Protein AF-A0A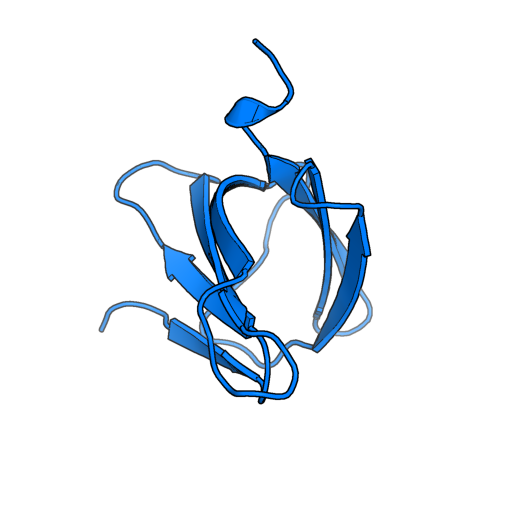661Z8L7-F1 (afdb_monomer)

Foldseek 3Di:
DWQWDDDPFKIWTDDPDPQKIWIWGADPVRHTQDTFIWGKPDPDDDSNADKDWDDDDSRQKTWIADPNDIIIIGGPVVVD

Secondary structure (DSSP, 8-state):
---EEEETTEEEEE-SSTTEEEEEEE-TTS-EEEEEEEEESSS---TTS--EEEEEETTTEEEEEETTEEEEEEEGGGG-

Solvent-accessible surface area (backbone atoms only — not comparable to full-atom values): 4738 Å² total; per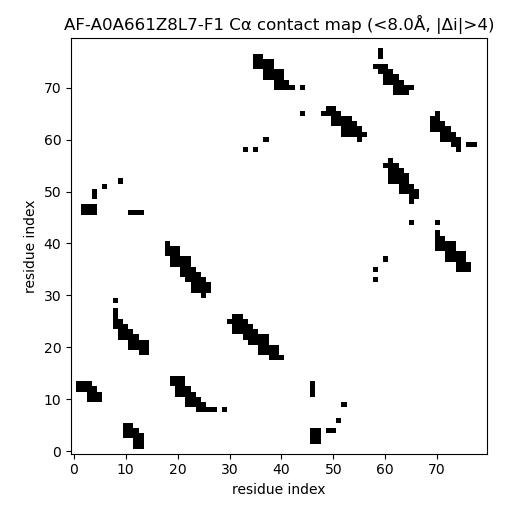-residue (Å²): 135,84,46,64,40,75,57,102,41,38,37,41,34,70,52,96,50,87,60,34,31,41,41,35,31,36,45,98,86,68,44,81,74,37,80,46,53,22,39,49,77,58,82,89,84,59,57,80,51,80,68,43,83,77,47,71,52,90,76,39,34,39,32,34,39,39,94,90,40,82,40,41,31,37,27,59,79,69,76,112

Nearest PDB structures (foldseek):
  3sb1-assembly1_A  TM=6.186E-01  e=1.785E+00  Thiobacillus denitrificans ATCC 25259
  7dru-assembly6_F  TM=3.624E-01  e=6.109E+00  Canis lu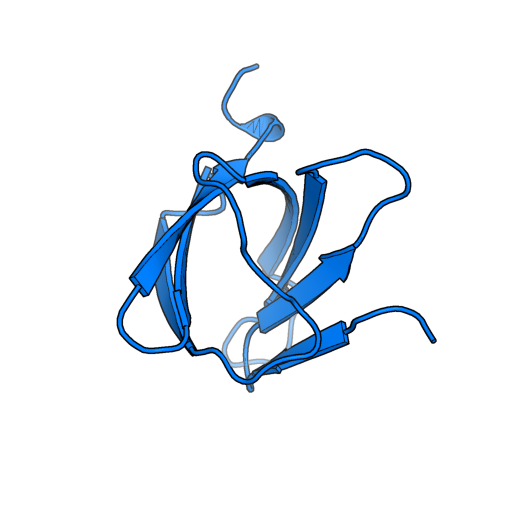pus familiaris
  8rza-assembly1_A-2  TM=3.408E-01  e=6.799E+00  Pyrococcus furiosus
  6szw-assembly1_A  TM=2.398E-01  e=9.371E+00  Homo sapiens

Mean predicted aligned error: 4.97 Å

Structure (mmCIF, N/CA/C/O backbone):
data_AF-A0A661Z8L7-F1
#
_entry.id   AF-A0A661Z8L7-F1
#
loop_
_atom_site.group_PDB
_atom_site.id
_atom_site.type_symbol
_atom_site.label_atom_id
_atom_site.label_alt_id
_atom_site.label_comp_id
_atom_site.label_asym_id
_atom_site.label_entity_id
_atom_site.label_seq_id
_atom_site.pdbx_PDB_ins_code
_atom_site.Cartn_x
_atom_site.Cartn_y
_atom_site.Cartn_z
_atom_site.occupancy
_atom_site.B_iso_or_equiv
_atom_site.auth_seq_id
_atom_site.auth_comp_id
_atom_site.auth_asym_id
_atom_site.auth_atom_id
_atom_site.pdbx_PDB_model_num
ATOM 1 N N . MET A 1 1 ? 1.220 -13.362 13.226 1.00 30.94 1 MET A N 1
ATOM 2 C CA . MET A 1 1 ? 1.499 -13.351 11.774 1.00 30.94 1 MET A CA 1
ATOM 3 C C . MET A 1 1 ? 1.418 -11.904 11.322 1.00 30.94 1 MET A C 1
ATOM 5 O O . MET A 1 1 ? 0.355 -11.310 11.447 1.00 30.94 1 MET A O 1
ATOM 9 N N . HIS A 1 2 ? 2.548 -11.304 10.942 1.00 42.78 2 HIS A N 1
ATOM 10 C CA . HIS A 1 2 ? 2.583 -9.930 10.441 1.00 42.78 2 HIS A CA 1
ATOM 11 C C . HIS A 1 2 ? 2.120 -9.935 8.987 1.00 42.78 2 HIS A C 1
ATOM 13 O O . HIS A 1 2 ? 2.588 -10.746 8.193 1.00 42.78 2 HIS A O 1
ATOM 19 N N . GLY A 1 3 ? 1.141 -9.090 8.676 1.00 54.41 3 GLY A N 1
ATOM 20 C CA . GLY A 1 3 ? 0.573 -8.995 7.343 1.00 54.41 3 GLY A CA 1
ATOM 21 C C . GLY A 1 3 ? 1.588 -8.394 6.378 1.00 54.41 3 GLY A C 1
ATOM 22 O O . GLY A 1 3 ? 2.025 -7.262 6.575 1.00 54.41 3 GLY A O 1
ATOM 23 N N . ILE A 1 4 ? 1.975 -9.183 5.384 1.00 67.75 4 ILE A N 1
ATOM 24 C CA . ILE A 1 4 ? 2.897 -8.811 4.319 1.00 67.75 4 ILE A CA 1
ATOM 25 C C . ILE A 1 4 ? 2.162 -9.110 3.023 1.00 67.75 4 ILE A C 1
ATOM 27 O O . ILE A 1 4 ? 1.772 -10.253 2.794 1.00 67.75 4 ILE A O 1
ATOM 31 N N . GLY A 1 5 ? 1.988 -8.094 2.188 1.00 65.50 5 GLY A N 1
ATOM 32 C CA . GLY A 1 5 ? 1.533 -8.284 0.819 1.00 65.50 5 GLY A CA 1
ATOM 33 C C . GLY A 1 5 ? 2.614 -7.806 -0.141 1.00 65.50 5 GLY A C 1
ATOM 34 O O . GLY A 1 5 ? 3.257 -6.778 0.096 1.00 65.50 5 GLY A O 1
ATOM 35 N N . ALA A 1 6 ? 2.852 -8.578 -1.196 1.00 60.53 6 ALA A N 1
ATOM 36 C CA . ALA A 1 6 ? 3.940 -8.344 -2.133 1.00 60.53 6 ALA A CA 1
ATOM 37 C C . ALA A 1 6 ? 3.460 -8.492 -3.580 1.00 60.53 6 ALA A C 1
ATOM 39 O O . ALA A 1 6 ? 2.661 -9.368 -3.898 1.00 60.53 6 ALA A O 1
ATOM 40 N N . SER A 1 7 ? 4.000 -7.655 -4.459 1.00 67.94 7 SER A N 1
ATOM 41 C CA . SER A 1 7 ? 3.987 -7.843 -5.910 1.00 67.94 7 SER A CA 1
ATOM 42 C C . SER A 1 7 ? 5.426 -7.795 -6.434 1.00 67.94 7 SER A C 1
ATOM 44 O O . SER A 1 7 ? 6.352 -7.508 -5.676 1.00 67.94 7 SER A O 1
ATOM 46 N N . ALA A 1 8 ? 5.643 -8.049 -7.730 1.00 68.06 8 ALA A N 1
ATOM 47 C CA . ALA A 1 8 ? 6.985 -8.096 -8.329 1.00 68.06 8 ALA A CA 1
ATOM 48 C C . ALA A 1 8 ? 7.843 -6.836 -8.072 1.00 68.06 8 ALA A C 1
ATOM 50 O O . ALA A 1 8 ? 9.068 -6.918 -8.074 1.00 68.06 8 ALA A O 1
ATOM 51 N N . PHE A 1 9 ? 7.208 -5.686 -7.816 1.00 83.62 9 PHE A N 1
ATOM 52 C CA . PHE A 1 9 ? 7.886 -4.402 -7.617 1.00 83.62 9 PHE A CA 1
ATOM 53 C C . PHE A 1 9 ? 7.550 -3.718 -6.294 1.00 83.62 9 PHE A C 1
ATOM 55 O O . PHE A 1 9 ? 8.119 -2.666 -6.006 1.00 83.62 9 PHE A O 1
ATOM 62 N N . PHE A 1 10 ? 6.646 -4.274 -5.486 1.00 86.50 10 PHE A N 1
ATOM 63 C CA . PHE A 1 10 ? 6.143 -3.612 -4.287 1.00 86.50 10 PHE A CA 1
ATOM 64 C C . PHE A 1 10 ? 6.058 -4.551 -3.100 1.00 86.50 10 PHE A C 1
ATOM 66 O O . PHE A 1 10 ? 5.671 -5.708 -3.226 1.00 86.50 10 PHE A O 1
ATOM 73 N N 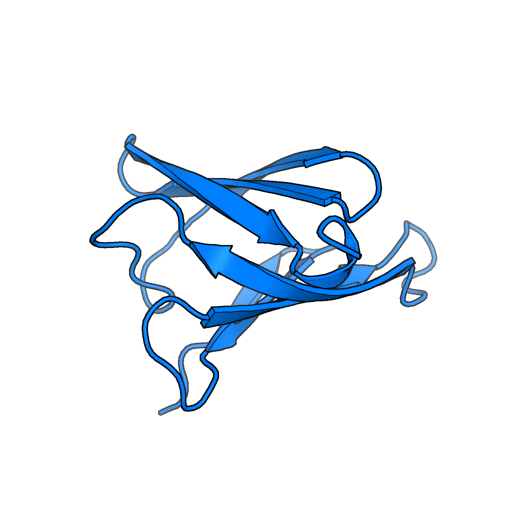. LEU A 1 11 ? 6.348 -4.006 -1.928 1.00 90.00 11 LEU A N 1
ATOM 74 C CA . LEU A 1 11 ? 6.178 -4.664 -0.648 1.00 90.00 11 LEU A CA 1
ATOM 75 C C . LEU A 1 11 ? 5.521 -3.683 0.316 1.00 90.00 11 LEU A C 1
ATOM 77 O O . LEU A 1 11 ? 5.966 -2.542 0.435 1.00 90.00 11 LEU A O 1
ATOM 81 N N . ILE A 1 12 ? 4.469 -4.127 0.993 1.00 91.81 12 ILE A N 1
ATOM 82 C CA . ILE A 1 12 ? 3.805 -3.365 2.049 1.00 91.81 12 ILE A CA 1
ATOM 83 C C . ILE A 1 12 ? 3.848 -4.156 3.353 1.00 91.81 12 ILE A C 1
ATOM 85 O O . ILE A 1 12 ? 3.647 -5.372 3.367 1.00 91.81 12 ILE A O 1
ATOM 89 N N . GLU A 1 13 ? 4.119 -3.449 4.445 1.00 92.56 13 GLU A N 1
ATOM 90 C CA . GLU A 1 13 ? 4.228 -3.996 5.795 1.00 92.56 13 GLU A CA 1
ATOM 91 C C . GLU A 1 13 ? 3.469 -3.093 6.774 1.00 92.56 13 GLU A C 1
ATOM 93 O O . GLU A 1 13 ? 3.533 -1.862 6.685 1.00 92.56 13 GLU A O 1
ATOM 98 N N . LYS A 1 14 ? 2.750 -3.700 7.725 1.00 92.12 14 LYS A N 1
ATOM 99 C CA . LYS A 1 14 ? 2.155 -2.972 8.858 1.00 92.12 14 LYS A CA 1
ATOM 100 C C . LYS A 1 14 ? 3.256 -2.416 9.762 1.00 92.12 14 LYS A C 1
ATOM 102 O O . LYS A 1 14 ? 4.246 -3.103 10.013 1.00 92.12 14 LYS A O 1
ATOM 107 N N . THR A 1 15 ? 3.065 -1.204 10.275 1.00 91.81 15 THR A N 1
ATOM 108 C CA . THR A 1 15 ? 3.858 -0.690 11.398 1.00 91.81 15 THR A CA 1
ATOM 109 C C . THR A 1 15 ? 3.137 -0.974 12.722 1.00 91.81 15 THR A C 1
ATOM 111 O O . THR A 1 15 ? 2.070 -1.592 12.743 1.00 91.81 15 THR A O 1
ATOM 114 N N . GLU A 1 16 ? 3.722 -0.539 13.837 1.00 91.50 16 GLU A N 1
ATOM 115 C CA . GLU A 1 16 ? 3.066 -0.569 15.152 1.00 91.50 16 GLU A CA 1
ATOM 116 C C . GLU A 1 16 ? 1.952 0.486 15.278 1.00 91.50 16 GLU A C 1
ATOM 118 O O . GLU A 1 16 ? 1.085 0.381 16.144 1.00 91.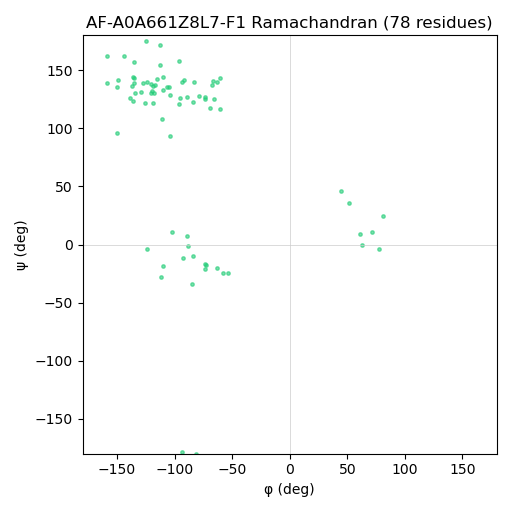50 16 GLU A O 1
ATOM 123 N N . GLU A 1 17 ? 1.947 1.493 14.400 1.00 92.00 17 GLU A N 1
ATOM 124 C CA . GLU A 1 17 ? 0.986 2.591 14.408 1.00 92.00 17 GLU A CA 1
ATOM 125 C C . GLU A 1 17 ? -0.208 2.306 13.491 1.00 92.00 17 GLU A C 1
ATOM 127 O O . GLU A 1 17 ? -0.076 1.815 12.368 1.00 92.00 17 GLU A O 1
ATOM 132 N N . GLN A 1 18 ? -1.404 2.670 13.955 1.00 89.94 18 GLN A N 1
ATOM 133 C CA . GLN A 1 18 ? -2.620 2.520 13.165 1.00 89.94 18 GLN A CA 1
ATOM 134 C C . GLN A 1 18 ? -2.568 3.383 11.898 1.00 89.94 18 GLN A C 1
ATOM 136 O O . GLN A 1 18 ? -2.120 4.529 11.919 1.00 89.94 18 GLN A O 1
ATOM 141 N N . ASP A 1 19 ? -3.063 2.821 10.794 1.00 93.00 19 ASP A N 1
ATOM 142 C CA . ASP A 1 19 ? -3.122 3.450 9.472 1.00 93.00 19 ASP A CA 1
ATOM 143 C C . ASP A 1 19 ? -1.753 3.832 8.882 1.00 93.00 19 ASP A C 1
ATOM 145 O O . ASP A 1 19 ? -1.701 4.474 7.830 1.00 93.00 19 ASP A O 1
ATOM 149 N N . LEU A 1 20 ? -0.646 3.417 9.506 1.00 94.81 20 LEU A N 1
ATOM 150 C CA . LEU A 1 20 ? 0.699 3.598 8.979 1.00 94.81 20 LEU A CA 1
ATOM 151 C C . LEU A 1 20 ? 1.250 2.287 8.422 1.00 94.81 20 LEU A C 1
ATOM 153 O O . LEU A 1 20 ? 1.139 1.210 9.008 1.00 94.81 20 LEU A O 1
ATOM 157 N N . PHE A 1 21 ? 1.860 2.403 7.249 1.00 94.56 21 PHE A N 1
ATOM 158 C CA . PHE A 1 21 ? 2.391 1.276 6.503 1.00 94.56 21 PHE A CA 1
ATOM 159 C C . PHE A 1 21 ? 3.762 1.634 5.953 1.00 94.56 21 PHE A C 1
ATOM 161 O O . PHE A 1 21 ? 3.959 2.723 5.408 1.00 94.56 21 PHE A O 1
ATOM 168 N N . ARG A 1 22 ? 4.711 0.706 6.060 1.00 94.06 22 ARG A N 1
ATOM 169 C CA . ARG A 1 22 ? 5.977 0.807 5.338 1.00 94.06 22 ARG A CA 1
ATOM 170 C C . ARG A 1 22 ? 5.756 0.261 3.939 1.00 94.06 22 ARG A C 1
ATOM 172 O O . ARG A 1 22 ? 5.324 -0.880 3.790 1.00 94.06 22 ARG A O 1
ATOM 179 N N . ILE A 1 23 ? 6.033 1.073 2.925 1.00 92.62 23 ILE A N 1
ATOM 180 C CA . ILE A 1 23 ? 5.910 0.666 1.525 1.00 92.62 23 ILE A CA 1
ATOM 181 C C . ILE A 1 23 ? 7.282 0.769 0.879 1.00 92.62 23 ILE A C 1
ATOM 183 O O . ILE A 1 23 ? 7.902 1.836 0.856 1.00 92.62 23 ILE A O 1
ATOM 187 N N . ARG A 1 24 ? 7.738 -0.363 0.346 1.00 91.62 24 ARG A N 1
ATOM 188 C CA . ARG A 1 24 ? 8.988 -0.500 -0.391 1.00 91.62 24 ARG A CA 1
ATOM 189 C C . ARG A 1 24 ? 8.690 -0.756 -1.861 1.00 91.62 24 ARG A C 1
ATOM 191 O O . ARG A 1 24 ? 7.850 -1.593 -2.186 1.00 91.62 24 ARG A O 1
ATOM 198 N N . ARG A 1 25 ? 9.371 -0.029 -2.747 1.00 90.50 25 ARG A N 1
ATOM 199 C CA . ARG A 1 25 ? 9.295 -0.209 -4.203 1.00 90.50 25 ARG A CA 1
ATOM 200 C C . ARG A 1 25 ? 10.666 -0.575 -4.737 1.00 90.50 25 ARG A C 1
ATOM 202 O O . ARG A 1 25 ? 11.656 0.064 -4.384 1.00 90.50 25 ARG A O 1
ATOM 209 N N . PHE A 1 26 ? 10.698 -1.550 -5.625 1.00 89.31 26 PHE A N 1
ATOM 210 C CA . PHE A 1 26 ? 11.884 -1.969 -6.352 1.00 89.31 26 PHE A CA 1
ATOM 211 C C . PHE A 1 26 ? 11.734 -1.565 -7.820 1.00 89.31 26 PHE A C 1
ATOM 213 O O . PHE A 1 26 ? 10.628 -1.561 -8.359 1.00 89.31 26 PHE A O 1
ATOM 220 N N . ASN A 1 27 ? 12.832 -1.176 -8.461 1.00 86.44 27 ASN A N 1
ATOM 221 C CA . ASN A 1 27 ? 12.848 -0.919 -9.899 1.00 86.44 27 ASN A CA 1
ATOM 222 C C . ASN A 1 27 ? 12.997 -2.224 -10.700 1.00 86.44 27 ASN A C 1
ATOM 224 O O . ASN A 1 27 ? 13.123 -3.307 -10.133 1.00 86.44 27 ASN A O 1
ATOM 228 N N . GLU A 1 28 ? 13.026 -2.116 -12.028 1.00 86.19 28 GLU A N 1
ATOM 229 C CA . GLU A 1 28 ? 13.148 -3.254 -12.955 1.00 86.19 28 GLU A CA 1
ATOM 230 C C . GLU A 1 28 ? 14.411 -4.103 -12.735 1.00 86.19 28 GLU A C 1
ATOM 232 O O . GLU A 1 28 ? 14.424 -5.291 -13.039 1.00 86.19 28 GLU A O 1
ATOM 237 N N . ASN A 1 29 ? 15.457 -3.517 -12.145 1.00 88.69 29 ASN A N 1
ATOM 238 C CA . ASN A 1 29 ? 16.696 -4.214 -11.799 1.00 88.69 29 ASN A CA 1
ATOM 239 C C . ASN A 1 29 ? 16.658 -4.840 -10.392 1.00 88.69 29 ASN A C 1
ATOM 241 O O . ASN A 1 29 ? 17.695 -5.265 -9.883 1.00 88.69 29 ASN A O 1
ATOM 245 N N . GLY A 1 30 ? 15.504 -4.820 -9.717 1.00 85.12 30 GLY A N 1
ATOM 246 C CA . GLY A 1 30 ? 15.339 -5.291 -8.342 1.00 85.12 30 GLY A CA 1
ATOM 247 C C . GLY A 1 30 ? 15.989 -4.393 -7.284 1.00 85.12 30 GLY A C 1
ATOM 248 O O . GLY A 1 30 ? 16.088 -4.788 -6.123 1.00 85.12 30 GLY A O 1
ATOM 249 N N . LYS A 1 31 ? 16.450 -3.186 -7.643 1.00 88.38 31 LYS A N 1
ATOM 250 C CA . LYS A 1 31 ? 17.046 -2.250 -6.677 1.00 88.38 31 LYS A CA 1
ATOM 251 C C . LYS A 1 31 ? 15.958 -1.460 -5.965 1.00 88.38 31 LYS A C 1
ATOM 253 O O . LYS A 1 31 ? 14.999 -1.021 -6.597 1.00 88.38 31 LYS A O 1
ATOM 258 N N . LEU A 1 32 ? 16.140 -1.257 -4.662 1.00 90.00 32 LEU A N 1
ATOM 259 C CA . LEU A 1 32 ? 15.255 -0.443 -3.837 1.00 90.00 32 LEU A CA 1
ATOM 260 C C . LEU A 1 32 ? 15.235 0.997 -4.367 1.00 90.00 32 LEU A C 1
ATOM 262 O O . LEU A 1 32 ? 16.261 1.671 -4.379 1.00 90.00 32 LEU A O 1
ATOM 266 N N . ASP A 1 33 ? 14.063 1.430 -4.817 1.00 88.75 33 ASP A N 1
ATOM 267 C CA . ASP A 1 33 ? 13.811 2.749 -5.408 1.00 88.75 33 ASP A CA 1
ATOM 268 C C . ASP A 1 33 ? 12.956 3.627 -4.478 1.00 88.75 33 ASP A C 1
ATOM 270 O O . ASP A 1 33 ? 12.890 4.844 -4.621 1.00 88.75 33 ASP A O 1
ATOM 274 N N . CYS A 1 34 ? 12.268 3.006 -3.517 1.00 89.62 34 CYS A N 1
ATOM 275 C CA . CYS A 1 34 ? 11.460 3.682 -2.510 1.00 89.62 34 CYS A CA 1
ATOM 276 C C . CYS A 1 34 ? 11.424 2.868 -1.223 1.00 89.62 34 CYS A C 1
ATOM 278 O O . CYS A 1 34 ? 11.187 1.664 -1.287 1.00 89.62 34 CYS A O 1
ATOM 280 N N . ASP A 1 35 ? 11.582 3.518 -0.076 1.00 92.94 35 ASP A N 1
ATOM 281 C CA . ASP A 1 35 ? 11.369 2.918 1.242 1.00 92.94 35 ASP A CA 1
ATOM 282 C C . ASP A 1 35 ? 10.913 4.004 2.214 1.00 92.94 35 ASP A C 1
ATOM 284 O O . ASP A 1 35 ? 11.724 4.791 2.704 1.00 92.94 35 ASP A O 1
ATOM 288 N N . GLN A 1 36 ? 9.598 4.124 2.400 1.00 93.00 36 GLN A N 1
ATOM 289 C CA . GLN A 1 36 ? 9.009 5.197 3.200 1.00 93.00 36 GLN A CA 1
ATOM 290 C C . GLN A 1 36 ? 7.784 4.725 3.983 1.00 93.00 36 GLN A C 1
ATOM 292 O O . GLN A 1 36 ? 7.173 3.695 3.683 1.00 93.00 36 GLN A O 1
ATOM 297 N N . ILE A 1 37 ? 7.425 5.519 4.994 1.00 94.94 37 ILE A N 1
ATOM 298 C CA . ILE A 1 37 ? 6.192 5.357 5.758 1.00 94.94 37 ILE A CA 1
ATOM 299 C C . ILE A 1 37 ? 5.089 6.159 5.080 1.00 94.94 37 ILE A C 1
ATOM 301 O O . ILE A 1 37 ? 5.221 7.364 4.845 1.00 94.94 37 ILE A O 1
ATOM 305 N N . PHE A 1 38 ? 3.986 5.480 4.797 1.00 95.12 38 PHE A N 1
ATOM 306 C CA . PHE A 1 38 ? 2.791 6.068 4.229 1.00 95.12 38 PHE A CA 1
ATOM 307 C C . PHE A 1 38 ? 1.636 5.962 5.214 1.00 95.12 38 PHE A C 1
ATOM 309 O O . PHE A 1 38 ? 1.454 4.940 5.875 1.00 95.12 38 PHE A O 1
ATOM 316 N N . ARG A 1 39 ? 0.812 7.007 5.248 1.00 95.56 39 ARG A N 1
ATOM 317 C CA . ARG A 1 39 ? -0.461 7.019 5.961 1.00 95.56 39 ARG A CA 1
ATOM 318 C C . ARG A 1 39 ? -1.591 6.657 5.010 1.00 95.56 39 ARG A C 1
ATOM 320 O O . ARG A 1 39 ? -1.769 7.312 3.976 1.00 95.56 39 ARG A O 1
ATOM 327 N N . LEU A 1 40 ? -2.369 5.651 5.385 1.00 95.94 40 LEU A N 1
ATOM 328 C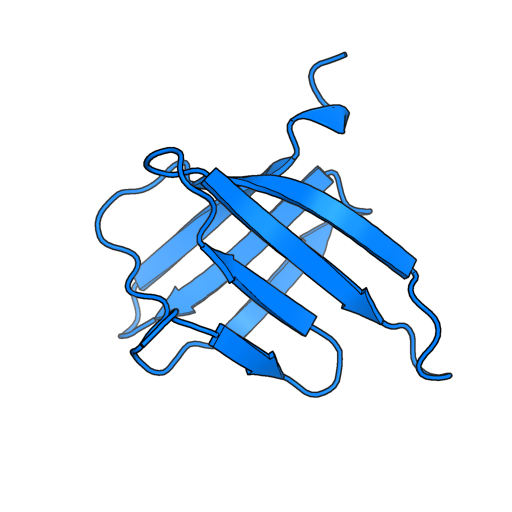 CA . LEU A 1 40 ? -3.625 5.303 4.744 1.00 95.94 40 LEU A CA 1
ATOM 329 C C . LEU A 1 40 ? -4.631 6.445 4.964 1.00 95.94 40 LEU A C 1
ATOM 331 O O . LEU A 1 40 ? -4.875 6.881 6.083 1.00 95.94 40 LEU A O 1
ATOM 335 N N . GLN A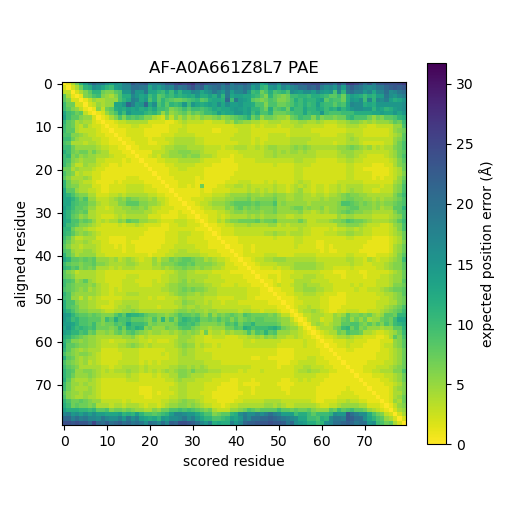 1 41 ? -5.191 6.956 3.873 1.00 95.75 41 GLN A N 1
ATOM 336 C CA . GLN A 1 41 ? -6.157 8.064 3.877 1.00 95.75 41 GLN A CA 1
ATOM 337 C C . GLN A 1 41 ? -7.611 7.575 3.913 1.00 95.75 41 GLN A C 1
ATOM 339 O O . GLN A 1 41 ? -8.546 8.351 4.088 1.00 95.75 41 GLN A O 1
ATOM 344 N N . THR A 1 42 ? -7.802 6.278 3.703 1.00 91.31 42 THR A N 1
ATOM 345 C CA . THR A 1 42 ? -9.087 5.572 3.693 1.00 91.31 42 THR A CA 1
ATOM 346 C C . THR A 1 42 ? -9.163 4.618 4.887 1.00 91.31 42 THR A C 1
ATOM 348 O O . THR A 1 42 ? -8.174 4.413 5.573 1.00 91.31 42 THR A O 1
ATOM 351 N N . LYS A 1 43 ? -10.313 3.996 5.154 1.00 91.00 43 LYS A N 1
ATOM 352 C CA . LYS A 1 43 ? -10.441 2.993 6.228 1.00 91.00 43 LYS A CA 1
ATOM 353 C C . LYS A 1 43 ? -10.696 1.607 5.654 1.00 91.00 43 LYS A C 1
ATOM 355 O O . LYS A 1 43 ? -11.270 1.492 4.578 1.00 91.00 43 LYS A O 1
ATOM 360 N N . GLY A 1 44 ? -10.313 0.573 6.404 1.00 90.88 44 GLY A N 1
ATOM 361 C CA . GLY A 1 44 ? -10.675 -0.815 6.100 1.00 90.88 44 GLY A CA 1
ATOM 362 C C . GLY A 1 44 ? -9.807 -1.494 5.042 1.00 90.88 44 GLY A C 1
ATOM 363 O O . GLY A 1 44 ? -10.291 -2.399 4.375 1.00 90.88 44 GLY A O 1
ATOM 364 N N . PHE A 1 45 ? -8.564 -1.044 4.850 1.00 93.31 45 PHE A N 1
ATOM 365 C CA . PHE A 1 45 ? -7.582 -1.804 4.075 1.00 93.31 45 PHE A CA 1
ATOM 366 C C . PHE A 1 45 ? -7.113 -2.997 4.908 1.00 93.31 45 PHE A C 1
ATOM 368 O O . PHE A 1 45 ? -6.631 -2.801 6.029 1.00 93.31 45 PHE A O 1
ATOM 375 N N . ASP A 1 46 ? -7.214 -4.209 4.364 1.00 90.94 46 ASP A N 1
ATOM 376 C CA . ASP A 1 46 ? -6.633 -5.394 4.983 1.00 90.94 46 ASP A CA 1
ATOM 377 C C . ASP A 1 46 ? -5.457 -5.941 4.174 1.00 90.94 46 ASP A C 1
ATOM 379 O O . ASP A 1 46 ? -5.618 -6.567 3.134 1.00 90.94 46 ASP A O 1
ATOM 383 N N . ILE A 1 47 ? -4.255 -5.766 4.707 1.00 88.94 47 ILE A N 1
ATOM 384 C CA . ILE A 1 47 ? -3.012 -6.240 4.095 1.00 88.94 47 ILE A CA 1
ATOM 385 C C . ILE A 1 47 ? -2.920 -7.770 3.949 1.00 88.94 47 ILE A C 1
ATOM 387 O O . ILE A 1 47 ? -2.077 -8.243 3.195 1.00 88.94 47 ILE A O 1
ATOM 391 N N . SER A 1 48 ? -3.701 -8.546 4.717 1.00 87.69 48 SER A N 1
ATOM 392 C CA . SER A 1 48 ? -3.701 -10.017 4.611 1.00 87.69 48 SER A CA 1
ATOM 393 C C . SER A 1 48 ? -4.605 -10.557 3.508 1.00 87.69 48 SER A C 1
ATOM 395 O O . SER A 1 48 ? -4.543 -11.748 3.214 1.00 87.69 48 SER A O 1
ATOM 397 N N . SER A 1 49 ? -5.434 -9.701 2.918 1.00 87.38 49 SER A N 1
ATOM 398 C CA . SER A 1 49 ? -6.306 -10.036 1.797 1.00 87.38 49 SER A CA 1
ATOM 399 C C . SER A 1 49 ? -5.649 -9.641 0.473 1.00 87.38 49 SER A C 1
ATOM 401 O O . SER A 1 49 ? -4.796 -8.758 0.452 1.00 87.38 49 SER A O 1
ATOM 403 N N . ASP A 1 50 ? -6.066 -10.247 -0.640 1.00 88.19 50 ASP A N 1
ATOM 404 C CA . ASP A 1 50 ? -5.528 -9.912 -1.963 1.00 88.19 50 ASP A CA 1
ATOM 405 C C . ASP A 1 50 ? -5.772 -8.440 -2.327 1.00 88.19 50 ASP A C 1
ATOM 407 O O . ASP A 1 50 ? -6.807 -7.842 -2.000 1.00 88.19 50 ASP A O 1
ATOM 411 N N . PHE A 1 51 ? -4.798 -7.840 -3.010 1.00 90.94 51 PHE A N 1
ATOM 412 C CA . PHE A 1 51 ? -4.869 -6.465 -3.482 1.00 90.94 51 PHE A CA 1
ATOM 413 C C . PHE A 1 51 ? -3.895 -6.214 -4.641 1.00 90.94 51 PHE A C 1
ATOM 415 O O . PHE A 1 51 ? -2.925 -6.944 -4.831 1.00 90.94 51 PHE A O 1
ATOM 422 N N . GLU A 1 52 ? -4.118 -5.131 -5.385 1.00 88.75 52 GLU A N 1
ATOM 423 C CA . GLU A 1 52 ? -3.289 -4.739 -6.527 1.00 88.75 52 GLU A CA 1
ATOM 424 C C . GLU A 1 52 ? -2.851 -3.274 -6.435 1.00 88.75 52 GLU A C 1
ATOM 426 O O . GLU A 1 52 ? -3.666 -2.373 -6.229 1.00 88.75 52 GLU A O 1
ATOM 431 N N . PHE A 1 53 ? -1.558 -3.009 -6.634 1.00 88.31 53 PHE A N 1
ATOM 432 C CA . PHE A 1 53 ? -1.056 -1.646 -6.806 1.00 88.31 53 PHE A CA 1
ATOM 433 C C . PHE A 1 53 ? -1.430 -1.113 -8.190 1.00 88.31 53 PHE A C 1
ATOM 435 O O . PHE A 1 53 ? -1.095 -1.720 -9.198 1.00 88.31 53 PHE A O 1
ATOM 442 N N . THR A 1 54 ? -2.058 0.062 -8.244 1.00 85.31 54 THR A N 1
ATOM 443 C CA . THR A 1 54 ? -2.521 0.663 -9.512 1.00 85.31 54 THR A CA 1
ATOM 444 C C . THR A 1 54 ? -1.764 1.916 -9.924 1.00 85.31 54 THR A C 1
ATOM 446 O O . THR A 1 54 ? -1.692 2.228 -11.108 1.00 85.31 54 THR A O 1
ATOM 449 N N . TYR A 1 55 ? -1.213 2.670 -8.974 1.00 78.81 55 TYR A N 1
ATOM 450 C CA . TYR A 1 55 ? -0.500 3.907 -9.284 1.00 78.81 55 TYR A CA 1
ATOM 451 C C . TYR A 1 55 ? 0.452 4.290 -8.162 1.00 78.81 55 TYR A C 1
ATOM 453 O O . TYR A 1 55 ? 0.073 4.225 -6.991 1.00 78.81 55 TYR A O 1
ATOM 461 N N . VAL A 1 56 ? 1.652 4.755 -8.522 1.00 78.81 56 VAL A N 1
ATOM 462 C CA . VAL A 1 56 ? 2.641 5.316 -7.595 1.00 78.81 56 VAL A CA 1
ATOM 463 C C . VAL A 1 56 ? 3.254 6.577 -8.196 1.00 78.81 56 VAL A C 1
ATOM 465 O O . VAL A 1 56 ? 3.827 6.540 -9.277 1.00 78.81 56 VAL A O 1
ATOM 468 N N . SER A 1 57 ? 3.158 7.694 -7.477 1.00 80.75 57 SER A N 1
ATOM 469 C CA . SER A 1 57 ? 3.685 8.999 -7.889 1.00 80.75 57 SER A CA 1
ATOM 470 C C . SER A 1 57 ? 4.968 9.313 -7.134 1.00 80.75 57 SER A C 1
ATOM 472 O O . SER A 1 57 ? 4.886 9.850 -6.033 1.00 80.75 57 SER A O 1
ATOM 474 N N . HIS A 1 58 ? 6.136 8.985 -7.697 1.00 82.44 58 HIS A N 1
ATOM 475 C CA . HIS A 1 58 ? 7.455 9.404 -7.181 1.00 82.44 58 HIS A CA 1
ATOM 476 C C . HIS A 1 58 ? 7.626 9.277 -5.652 1.00 82.44 58 HIS A C 1
ATOM 478 O O . HIS A 1 58 ? 8.058 10.218 -4.998 1.00 82.44 58 HIS A O 1
ATOM 484 N N . CYS A 1 59 ? 7.232 8.146 -5.057 1.00 82.81 59 CYS A N 1
ATOM 485 C CA . CYS A 1 59 ? 7.238 7.930 -3.599 1.00 82.81 59 CYS A CA 1
ATOM 486 C C . CYS A 1 59 ? 6.336 8.843 -2.751 1.00 82.81 59 CYS A C 1
ATOM 488 O O . CYS A 1 59 ? 6.268 8.644 -1.548 1.00 82.81 59 CYS A O 1
ATOM 490 N N . ALA A 1 60 ? 5.596 9.790 -3.325 1.00 88.75 60 ALA A N 1
ATOM 491 C CA . ALA A 1 60 ? 4.730 10.691 -2.565 1.00 88.75 60 ALA A CA 1
ATOM 492 C C . ALA A 1 60 ? 3.346 10.093 -2.281 1.00 88.75 60 ALA A C 1
ATOM 494 O O . ALA A 1 60 ? 2.732 10.341 -1.243 1.00 88.75 60 ALA A O 1
ATOM 495 N N . LYS A 1 61 ? 2.825 9.295 -3.216 1.00 91.12 61 LYS A N 1
ATOM 496 C CA . LYS A 1 61 ? 1.478 8.721 -3.136 1.00 91.12 61 LYS A CA 1
ATOM 497 C C . LYS A 1 61 ? 1.428 7.379 -3.840 1.00 91.12 61 LYS A C 1
ATOM 499 O O . LYS A 1 61 ? 1.990 7.251 -4.927 1.00 91.12 61 LYS A O 1
ATOM 504 N N . CYS A 1 62 ? 0.695 6.425 -3.279 1.00 90.75 62 CYS A N 1
ATOM 505 C CA . CYS A 1 62 ? 0.313 5.214 -3.995 1.00 90.75 62 CYS A CA 1
ATOM 506 C C . CYS A 1 62 ? -1.160 4.852 -3.795 1.00 90.75 62 CYS A C 1
ATOM 508 O O . CYS A 1 62 ? -1.812 5.301 -2.847 1.00 90.75 62 CYS A O 1
ATOM 510 N N . THR A 1 63 ? -1.701 4.084 -4.740 1.00 92.44 63 THR A N 1
ATOM 511 C CA . THR A 1 63 ? -3.071 3.574 -4.681 1.00 92.44 63 THR A CA 1
ATOM 512 C C . THR A 1 63 ? -3.116 2.076 -4.884 1.00 92.44 63 THR A C 1
ATOM 514 O O . THR A 1 63 ? -2.435 1.531 -5.755 1.00 92.44 63 THR A O 1
ATOM 517 N N . VAL A 1 64 ? -3.967 1.439 -4.093 1.00 92.38 64 VAL A N 1
ATOM 518 C CA . VAL A 1 64 ? -4.188 -0.002 -4.092 1.00 92.38 64 VAL A CA 1
ATOM 519 C C . VAL A 1 64 ? -5.671 -0.271 -4.326 1.00 92.38 64 VAL A C 1
ATOM 521 O O . VAL A 1 64 ? -6.514 0.460 -3.805 1.00 92.38 64 VAL A O 1
ATOM 524 N N . ILE A 1 65 ? -5.993 -1.289 -5.119 1.00 93.00 65 ILE A N 1
ATOM 525 C CA . ILE A 1 65 ? -7.352 -1.806 -5.282 1.00 93.00 65 ILE A CA 1
ATOM 526 C C . ILE A 1 65 ? -7.475 -3.108 -4.497 1.00 93.00 65 ILE A C 1
ATOM 528 O O . ILE A 1 65 ? -6.661 -4.009 -4.668 1.00 93.00 65 ILE A O 1
ATOM 532 N N . GLN A 1 66 ? -8.498 -3.213 -3.653 1.00 92.81 66 GLN A N 1
ATOM 533 C CA . GLN A 1 66 ? -8.850 -4.436 -2.931 1.00 92.81 66 GLN A CA 1
ATOM 534 C C . GLN A 1 66 ? -10.367 -4.586 -2.936 1.00 92.81 66 GLN A C 1
ATOM 536 O O . GLN A 1 66 ? -11.082 -3.658 -2.564 1.00 92.81 66 GLN A O 1
ATOM 541 N N . ASN A 1 67 ? -10.865 -5.741 -3.387 1.00 92.88 67 ASN A N 1
ATOM 542 C CA . ASN A 1 67 ? -12.302 -6.022 -3.499 1.00 92.88 67 ASN A CA 1
ATOM 543 C C . ASN A 1 67 ? -13.090 -4.929 -4.256 1.00 92.88 67 ASN A C 1
ATOM 545 O O . ASN A 1 67 ? -14.215 -4.597 -3.895 1.00 92.88 67 ASN A O 1
ATOM 549 N N . GLY A 1 68 ? -12.480 -4.317 -5.278 1.00 92.69 68 GLY A N 1
ATOM 550 C CA . GLY A 1 68 ? -13.072 -3.208 -6.040 1.00 92.69 68 GLY A CA 1
ATOM 551 C C . GLY 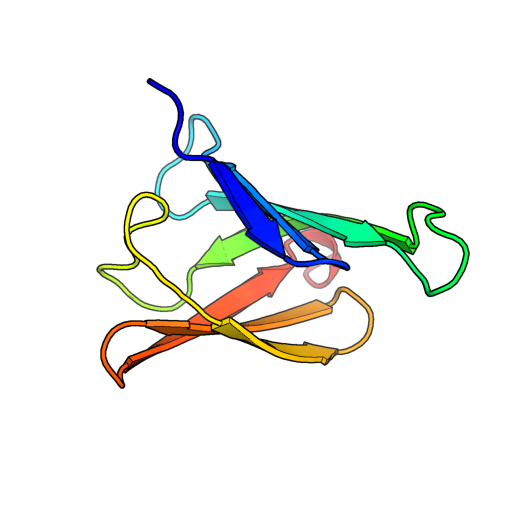A 1 68 ? -13.028 -1.837 -5.347 1.00 92.69 68 GLY A C 1
ATOM 552 O O . GLY A 1 68 ? -13.395 -0.837 -5.962 1.00 92.69 68 GLY A O 1
ATOM 553 N N . PHE A 1 69 ? -12.538 -1.751 -4.106 1.00 94.38 69 PHE A N 1
ATOM 554 C CA . PHE A 1 69 ? -12.349 -0.494 -3.385 1.00 94.38 69 PHE A CA 1
ATOM 555 C C . PHE A 1 69 ? -10.949 0.067 -3.596 1.00 94.38 69 PHE A C 1
ATOM 557 O O . PHE A 1 69 ? -9.958 -0.662 -3.610 1.00 94.38 69 PHE A O 1
ATOM 564 N N . LYS A 1 70 ? -10.870 1.394 -3.726 1.00 94.88 70 LYS A N 1
ATOM 565 C CA . LYS A 1 70 ? -9.614 2.123 -3.880 1.00 94.88 70 LYS A CA 1
ATOM 566 C C . LYS A 1 70 ? -9.124 2.654 -2.540 1.00 94.88 70 LYS A C 1
ATOM 568 O O . LYS A 1 70 ? -9.775 3.494 -1.925 1.00 94.88 70 LYS A O 1
ATOM 573 N N . TYR A 1 71 ? -7.925 2.236 -2.168 1.00 95.69 71 TYR A N 1
ATOM 574 C CA . TYR A 1 71 ? -7.212 2.663 -0.975 1.00 95.69 71 TYR A CA 1
ATOM 575 C C . TYR A 1 71 ? -6.066 3.588 -1.364 1.00 95.69 71 TYR A C 1
ATOM 577 O O . TYR A 1 71 ? -5.351 3.342 -2.340 1.00 95.69 71 TYR A O 1
ATOM 585 N N . ILE A 1 72 ? -5.916 4.690 -0.630 1.00 95.19 72 ILE A N 1
ATOM 586 C CA . ILE A 1 72 ? -4.937 5.737 -0.934 1.00 95.19 72 ILE A CA 1
ATOM 587 C C . ILE A 1 72 ? -3.952 5.846 0.219 1.00 95.19 72 ILE A C 1
ATOM 589 O O . ILE A 1 72 ? -4.351 6.006 1.369 1.00 95.19 72 ILE A O 1
ATOM 593 N N . PHE A 1 73 ? -2.670 5.838 -0.118 1.00 94.62 73 PHE A N 1
ATOM 594 C CA . PHE A 1 73 ? -1.561 5.985 0.809 1.00 94.62 73 PHE A CA 1
ATOM 595 C C . PHE A 1 73 ? -0.762 7.227 0.425 1.00 94.62 73 PHE A C 1
ATOM 597 O O . PHE A 1 73 ? -0.427 7.415 -0.749 1.00 94.62 73 PHE A O 1
ATOM 604 N N . VAL A 1 74 ? -0.450 8.075 1.402 1.00 94.75 74 VAL A N 1
ATOM 605 C CA . VAL A 1 74 ? 0.342 9.300 1.209 1.00 94.75 74 VAL A CA 1
ATOM 606 C C . VAL A 1 74 ? 1.587 9.224 2.076 1.00 94.75 74 VAL A C 1
ATOM 608 O O . VAL A 1 74 ? 1.488 8.897 3.258 1.00 94.75 74 VAL A O 1
ATOM 611 N N . SER A 1 75 ? 2.746 9.490 1.481 1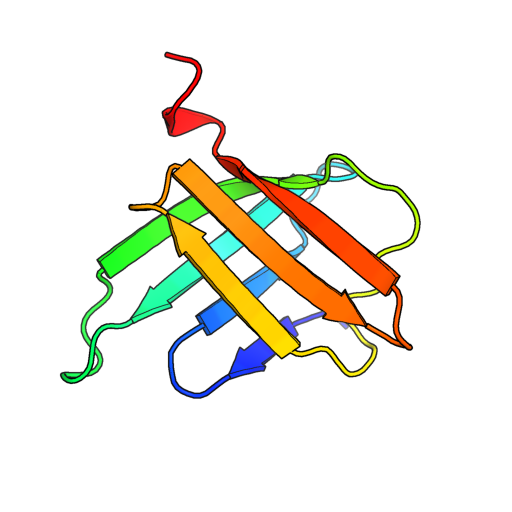.00 93.00 75 SER A N 1
ATOM 612 C CA . SER A 1 75 ? 4.023 9.460 2.186 1.00 93.00 75 SER A CA 1
ATOM 613 C C . SER A 1 75 ? 4.098 10.583 3.206 1.00 93.00 75 SER A C 1
ATOM 615 O O . SER A 1 75 ? 3.742 11.727 2.919 1.00 93.00 75 SER A O 1
ATOM 617 N N . LEU A 1 76 ? 4.616 10.262 4.389 1.00 89.88 76 LEU A N 1
ATOM 618 C CA . LEU A 1 76 ? 4.906 11.262 5.413 1.00 89.88 76 LEU A CA 1
ATOM 619 C C . LEU A 1 76 ? 6.148 12.102 5.075 1.00 89.88 76 LEU A C 1
ATOM 621 O O . LEU A 1 76 ? 6.262 13.225 5.554 1.00 89.88 76 LEU A O 1
ATOM 625 N N . ALA A 1 77 ? 7.039 11.615 4.203 1.00 81.75 77 ALA A N 1
ATOM 626 C CA . ALA A 1 77 ? 8.227 12.357 3.772 1.00 81.75 77 ALA A CA 1
ATOM 627 C C . ALA A 1 77 ? 7.901 13.514 2.809 1.00 81.75 77 ALA A C 1
ATOM 629 O O . ALA A 1 77 ? 8.728 14.393 2.600 1.00 81.75 77 ALA A O 1
ATOM 630 N N . SER A 1 78 ? 6.705 13.520 2.209 1.00 63.94 78 SER A N 1
ATOM 631 C CA . SER A 1 78 ? 6.238 14.596 1.319 1.00 63.94 78 SER A CA 1
ATOM 632 C C . SER A 1 78 ? 5.520 15.735 2.051 1.00 63.94 78 SER A C 1
ATOM 634 O O . SER A 1 78 ? 5.072 16.674 1.403 1.00 63.94 78 SER A O 1
ATOM 636 N N . ILE A 1 79 ? 5.369 15.640 3.376 1.00 58.69 79 ILE A N 1
ATOM 637 C CA . ILE A 1 79 ? 4.700 16.645 4.226 1.00 58.69 79 ILE A CA 1
ATOM 638 C C . ILE A 1 79 ? 5.750 17.497 4.982 1.00 58.69 79 ILE A C 1
ATOM 640 O O . ILE A 1 79 ? 5.416 18.240 5.897 1.00 58.69 79 ILE A O 1
ATOM 644 N N . SER A 1 80 ? 7.032 17.372 4.618 1.00 45.94 80 SER A N 1
ATOM 645 C CA . SER A 1 80 ? 8.157 18.120 5.204 1.00 45.94 80 SER A CA 1
ATOM 646 C C . SER A 1 80 ? 8.462 19.407 4.447 1.00 45.94 80 SER A C 1
ATOM 648 O O . SER A 1 80 ? 8.365 19.385 3.200 1.00 45.94 80 SER A O 1
#

pLDDT: mean 85.78, std 12.87, range [30.94, 95.94]

Radius of gyration: 11.74 Å; Cα contacts (8 Å, |Δi|>4): 163; chains: 1; bounding box: 30×32×28 Å

Sequence (80 aa):
MHGIGASAFFLIEKTEEQDLFRIRRFNENGKLDCDQIFRLQTKGFDISSDFEFTYVSHCAKCTVIQNGFKYIFVSLASIS